Protein AF-A0A831QGV4-F1 (afdb_monomer)

pLDDT: mean 90.16, std 11.26, range [44.5, 98.5]

Structure (mmCIF, N/CA/C/O backbone):
data_AF-A0A831QGV4-F1
#
_entry.id   AF-A0A831QGV4-F1
#
loop_
_atom_site.group_PDB
_atom_site.id
_atom_site.type_symbol
_atom_site.label_atom_id
_atom_site.label_alt_id
_atom_site.label_comp_id
_atom_site.label_asym_id
_atom_site.label_entity_id
_atom_site.label_seq_id
_atom_site.pdbx_PDB_ins_code
_atom_site.Cartn_x
_atom_site.Cartn_y
_atom_site.Cartn_z
_atom_site.occupancy
_atom_site.B_iso_or_equiv
_atom_site.auth_seq_id
_atom_site.auth_comp_id
_atom_site.auth_asym_id
_atom_site.auth_atom_id
_atom_site.pdbx_PDB_model_num
ATOM 1 N N . MET A 1 1 ? 21.540 9.474 -40.172 1.00 66.44 1 MET A N 1
ATOM 2 C CA . MET A 1 1 ? 20.135 9.564 -39.717 1.00 66.44 1 MET A CA 1
ATOM 3 C C . MET A 1 1 ? 19.722 8.316 -38.941 1.00 66.44 1 MET A C 1
ATOM 5 O O . MET A 1 1 ? 19.059 8.460 -37.926 1.00 66.44 1 MET A O 1
ATOM 9 N N . ASP A 1 2 ? 20.199 7.130 -39.322 1.00 89.62 2 ASP A N 1
ATOM 10 C CA . ASP A 1 2 ? 19.825 5.844 -38.698 1.00 89.62 2 ASP A CA 1
ATOM 11 C C . ASP A 1 2 ? 20.126 5.731 -37.194 1.00 89.62 2 ASP A C 1
ATOM 13 O O . ASP A 1 2 ? 19.311 5.201 -36.445 1.00 89.62 2 ASP A O 1
ATOM 17 N N . ILE A 1 3 ? 21.244 6.296 -36.718 1.00 87.56 3 ILE A N 1
ATOM 18 C CA . ILE A 1 3 ? 21.594 6.275 -35.283 1.00 87.56 3 ILE A CA 1
ATOM 19 C C . ILE A 1 3 ? 20.567 7.057 -34.445 1.00 87.56 3 ILE A C 1
ATOM 21 O O . ILE A 1 3 ? 20.206 6.623 -33.357 1.00 87.56 3 ILE A O 1
ATOM 25 N N . ILE A 1 4 ? 20.055 8.183 -34.957 1.00 89.00 4 ILE A N 1
ATOM 26 C CA . ILE A 1 4 ? 19.054 8.998 -34.248 1.00 89.00 4 ILE A CA 1
ATOM 27 C C . ILE A 1 4 ? 17.725 8.236 -34.149 1.00 89.00 4 ILE A C 1
ATOM 29 O O . ILE A 1 4 ? 17.108 8.226 -33.088 1.00 89.00 4 ILE A O 1
ATOM 33 N N . ALA A 1 5 ? 17.312 7.549 -35.219 1.00 87.00 5 ALA A N 1
ATOM 34 C CA . ALA A 1 5 ? 16.108 6.720 -35.213 1.00 87.00 5 ALA A CA 1
ATOM 35 C C . ALA A 1 5 ? 16.233 5.525 -34.251 1.00 87.00 5 ALA A C 1
ATOM 37 O O . ALA A 1 5 ? 15.299 5.250 -33.501 1.00 87.00 5 ALA A O 1
ATOM 38 N N . ALA A 1 6 ? 17.395 4.861 -34.215 1.00 87.88 6 ALA A N 1
ATOM 39 C CA . ALA A 1 6 ? 17.658 3.767 -33.281 1.00 87.88 6 ALA A CA 1
ATOM 40 C C . ALA A 1 6 ? 17.629 4.232 -31.814 1.00 87.88 6 ALA A C 1
ATOM 42 O O . ALA A 1 6 ? 17.031 3.562 -30.976 1.00 87.88 6 ALA A O 1
ATOM 43 N N . LEU A 1 7 ? 18.221 5.395 -31.508 1.00 88.56 7 LEU A N 1
ATOM 44 C CA . LEU A 1 7 ? 18.174 5.984 -30.165 1.00 88.56 7 LEU A CA 1
ATOM 45 C C . LEU A 1 7 ? 16.746 6.373 -29.755 1.00 88.56 7 LEU A C 1
ATOM 47 O O . LEU A 1 7 ? 16.344 6.099 -28.628 1.00 88.56 7 LEU A O 1
ATOM 51 N N . TYR A 1 8 ? 15.961 6.964 -30.661 1.00 89.25 8 TYR A N 1
ATOM 52 C CA . TYR A 1 8 ? 14.566 7.322 -30.388 1.00 89.25 8 TYR A CA 1
ATOM 53 C C . TYR A 1 8 ? 13.690 6.085 -30.133 1.00 89.25 8 TYR A C 1
ATOM 55 O O . TYR A 1 8 ? 12.956 6.044 -29.148 1.00 89.25 8 TYR A O 1
ATOM 63 N N . LEU A 1 9 ? 13.810 5.054 -30.978 1.00 88.12 9 LEU A N 1
ATOM 64 C CA . LEU A 1 9 ? 13.074 3.794 -30.824 1.00 88.12 9 LEU A CA 1
ATOM 65 C C . LEU A 1 9 ? 13.454 3.053 -29.542 1.00 88.12 9 LEU A C 1
ATOM 67 O O . LEU A 1 9 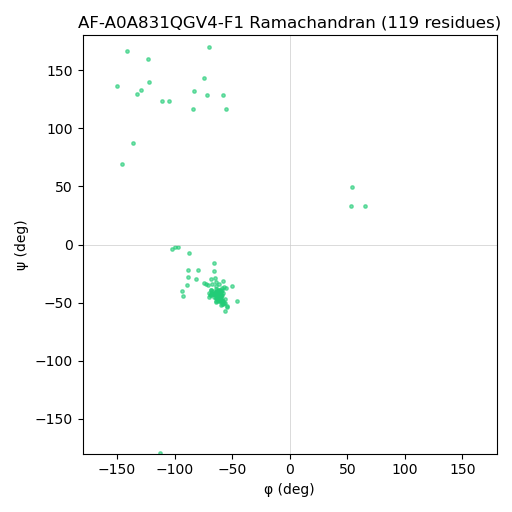? 12.567 2.537 -28.863 1.00 88.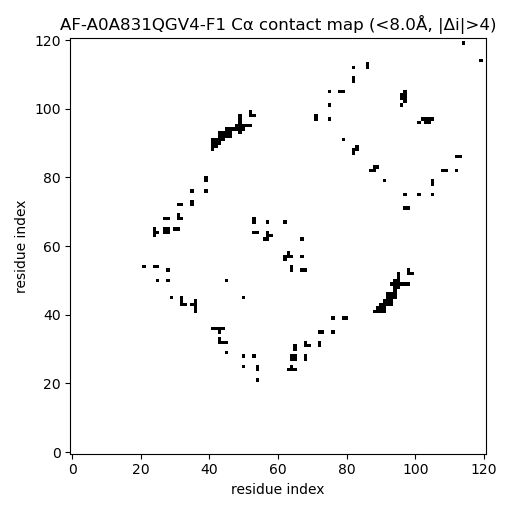12 9 LEU A O 1
ATOM 71 N N . LYS A 1 10 ? 14.747 3.021 -29.194 1.00 88.19 10 LYS A N 1
ATOM 72 C CA . LYS A 1 10 ? 15.203 2.448 -27.926 1.00 88.19 10 LYS A CA 1
ATOM 73 C C . LYS A 1 10 ? 14.577 3.182 -26.739 1.00 88.19 10 LYS A C 1
ATOM 75 O O . LYS A 1 10 ? 13.938 2.533 -25.928 1.00 88.19 10 LYS A O 1
ATOM 80 N N . ASN A 1 11 ? 14.671 4.513 -26.682 1.00 85.38 11 ASN A N 1
ATOM 81 C CA . ASN A 1 11 ? 14.115 5.288 -25.568 1.00 85.38 11 ASN A CA 1
ATOM 82 C C . ASN A 1 11 ? 12.595 5.109 -25.418 1.00 85.38 11 ASN A C 1
ATOM 84 O O . ASN A 1 11 ? 12.106 5.010 -24.301 1.00 85.38 11 ASN A O 1
ATOM 88 N N . ILE A 1 12 ? 11.841 5.049 -26.524 1.00 85.69 12 ILE A N 1
ATOM 89 C CA . ILE A 1 12 ? 10.401 4.740 -26.476 1.00 85.69 12 ILE A CA 1
ATOM 90 C C . ILE A 1 12 ? 10.161 3.335 -25.926 1.00 85.69 12 ILE A C 1
ATOM 92 O O . ILE A 1 12 ? 9.267 3.150 -25.108 1.00 85.69 12 ILE A O 1
ATOM 96 N N . SER A 1 13 ? 10.937 2.351 -26.382 1.00 84.50 13 SER A N 1
ATOM 97 C CA . SER A 1 13 ? 10.790 0.967 -25.924 1.00 84.50 13 SER A CA 1
ATOM 98 C C . SER A 1 13 ? 11.098 0.854 -24.431 1.00 84.50 13 SER A C 1
ATOM 100 O O . SER A 1 13 ? 10.328 0.233 -23.714 1.00 84.50 13 SER A O 1
ATOM 102 N N . ASP A 1 14 ? 12.150 1.528 -23.957 1.00 89.06 14 ASP A N 1
ATOM 103 C CA . ASP A 1 14 ? 12.523 1.577 -22.540 1.00 89.06 14 ASP A CA 1
ATOM 104 C C . ASP A 1 14 ? 11.419 2.240 -21.687 1.00 89.06 14 ASP A C 1
ATOM 106 O O . ASP A 1 14 ? 11.107 1.753 -20.604 1.00 89.06 14 ASP A O 1
ATOM 110 N N . ILE A 1 15 ? 10.774 3.307 -22.184 1.00 91.31 15 ILE A N 1
ATOM 111 C CA . ILE A 1 15 ? 9.623 3.943 -21.511 1.00 91.31 15 ILE A CA 1
ATOM 112 C C . ILE A 1 15 ? 8.414 3.003 -21.458 1.00 91.31 15 ILE A C 1
ATOM 114 O O . ILE A 1 15 ? 7.753 2.940 -20.427 1.00 91.31 15 ILE A O 1
ATOM 118 N N . ASN A 1 16 ? 8.111 2.292 -22.548 1.00 92.31 16 ASN A N 1
ATOM 119 C CA . ASN A 1 16 ? 6.996 1.344 -22.568 1.00 92.31 16 ASN A CA 1
ATOM 120 C C . ASN A 1 16 ? 7.221 0.217 -21.558 1.00 92.31 16 ASN A C 1
ATOM 122 O O . ASN A 1 16 ? 6.315 -0.079 -20.791 1.00 92.31 16 ASN A O 1
ATOM 126 N N . THR A 1 17 ? 8.435 -0.340 -21.501 1.00 93.06 17 THR A N 1
ATOM 127 C CA . THR A 1 17 ? 8.790 -1.350 -20.495 1.00 93.06 17 THR A CA 1
ATOM 128 C C . THR A 1 17 ? 8.624 -0.797 -19.081 1.00 93.06 17 THR A C 1
ATOM 130 O O . THR A 1 17 ? 7.950 -1.413 -18.270 1.00 93.06 17 THR A O 1
ATOM 133 N N . ALA A 1 18 ? 9.142 0.403 -18.795 1.00 92.56 18 ALA A N 1
ATOM 134 C CA . ALA A 1 18 ? 8.989 1.019 -17.476 1.00 92.56 18 ALA A CA 1
ATOM 135 C C . ALA A 1 18 ? 7.516 1.281 -17.101 1.00 92.56 18 ALA A C 1
ATOM 137 O O . ALA A 1 18 ? 7.148 1.205 -15.930 1.00 92.56 18 ALA A O 1
ATOM 138 N N . LEU A 1 19 ? 6.669 1.600 -18.084 1.00 94.25 19 LEU A N 1
ATOM 139 C CA . LEU A 1 19 ? 5.232 1.768 -17.882 1.00 94.25 19 LEU A CA 1
ATOM 140 C C . LEU A 1 19 ? 4.534 0.432 -17.601 1.00 94.25 19 LEU A C 1
ATOM 142 O O . LEU A 1 19 ? 3.661 0.385 -16.736 1.00 94.25 19 LEU A O 1
ATOM 146 N N . ASP A 1 20 ? 4.904 -0.626 -18.323 1.00 95.75 20 ASP A N 1
ATOM 147 C CA . ASP A 1 20 ? 4.383 -1.976 -18.102 1.00 95.75 20 ASP A CA 1
ATOM 148 C C . ASP A 1 20 ? 4.782 -2.485 -16.707 1.00 95.75 20 ASP A C 1
ATOM 150 O O . ASP A 1 20 ? 3.917 -2.953 -15.967 1.00 95.75 20 ASP A O 1
ATOM 154 N N . ASP A 1 21 ? 6.041 -2.282 -16.303 1.00 94.75 21 ASP A N 1
ATOM 155 C CA . ASP A 1 21 ? 6.542 -2.618 -14.965 1.00 94.75 21 ASP A CA 1
ATOM 156 C C . ASP A 1 21 ? 5.771 -1.847 -13.879 1.00 94.75 21 ASP A C 1
ATOM 158 O O . ASP A 1 21 ? 5.267 -2.433 -12.920 1.00 94.75 21 ASP A O 1
ATOM 162 N N . PHE A 1 22 ? 5.603 -0.527 -14.045 1.00 96.06 22 PHE A N 1
ATOM 163 C CA . PHE A 1 22 ? 4.817 0.292 -13.117 1.00 96.06 22 PHE A CA 1
ATOM 164 C C . PHE A 1 22 ? 3.372 -0.201 -13.006 1.00 96.06 22 PHE A C 1
ATOM 166 O O . PHE A 1 22 ? 2.820 -0.278 -11.907 1.00 96.06 22 PHE A O 1
ATOM 173 N N . LYS A 1 23 ? 2.750 -0.545 -14.137 1.00 97.62 23 LYS A N 1
ATOM 174 C CA . LYS A 1 23 ? 1.382 -1.056 -14.163 1.00 97.62 23 LYS A CA 1
ATOM 175 C C . LYS A 1 23 ? 1.268 -2.386 -13.426 1.00 97.62 23 LYS A C 1
ATOM 177 O O . LYS A 1 23 ? 0.320 -2.562 -12.668 1.00 97.62 23 LYS A O 1
ATOM 182 N N . GLU A 1 24 ? 2.217 -3.297 -13.617 1.00 98.06 24 GLU A N 1
ATOM 183 C CA . GLU A 1 24 ? 2.233 -4.566 -12.890 1.00 98.06 24 GLU A CA 1
ATOM 184 C C . GLU A 1 24 ? 2.323 -4.329 -11.377 1.00 98.06 24 GLU A C 1
ATOM 186 O O . GLU A 1 24 ? 1.550 -4.906 -10.612 1.00 98.06 24 GLU A O 1
ATOM 191 N N . MET A 1 25 ? 3.198 -3.421 -10.941 1.00 98.31 25 MET A N 1
ATOM 192 C CA . MET A 1 25 ? 3.305 -3.052 -9.529 1.00 98.31 25 MET A CA 1
ATOM 193 C C . MET A 1 25 ? 2.005 -2.435 -8.995 1.00 98.31 25 MET A C 1
ATOM 195 O O . MET A 1 25 ? 1.558 -2.798 -7.909 1.00 98.31 25 MET A O 1
ATOM 199 N N . TYR A 1 26 ? 1.368 -1.544 -9.759 1.00 98.44 26 TYR A N 1
ATOM 200 C CA . TYR A 1 26 ? 0.074 -0.954 -9.407 1.00 98.44 26 TYR A CA 1
ATOM 201 C C . TYR A 1 26 ? -1.008 -2.029 -9.244 1.00 98.44 26 TYR A C 1
ATOM 203 O O . TYR A 1 26 ? -1.720 -2.053 -8.237 1.00 98.44 26 TYR A O 1
ATOM 211 N N . ASP A 1 27 ? -1.105 -2.952 -10.203 1.00 98.50 27 ASP A N 1
ATOM 212 C CA . ASP A 1 27 ? -2.083 -4.040 -10.187 1.00 98.50 27 ASP A CA 1
ATOM 213 C C . ASP A 1 27 ? -1.867 -4.958 -8.970 1.00 98.50 27 ASP A C 1
ATOM 215 O O . ASP A 1 27 ? -2.835 -5.328 -8.301 1.00 98.50 27 ASP A O 1
ATOM 219 N N . GLN A 1 28 ? -0.614 -5.256 -8.606 1.00 98.44 28 GLN A N 1
ATOM 220 C CA . GLN A 1 28 ? -0.288 -5.999 -7.383 1.00 98.44 28 GLN A CA 1
ATOM 221 C C . GLN A 1 28 ? -0.778 -5.281 -6.114 1.00 98.44 28 GLN A C 1
ATOM 223 O O . GLN A 1 28 ? -1.359 -5.919 -5.236 1.00 98.44 28 GLN A O 1
ATOM 228 N N . VAL A 1 29 ? -0.601 -3.957 -6.015 1.00 98.44 29 VAL A N 1
ATOM 229 C CA . VAL A 1 29 ? -1.123 -3.175 -4.878 1.00 98.44 29 VAL A CA 1
ATOM 230 C C . VAL A 1 29 ? -2.652 -3.240 -4.828 1.00 98.44 29 VAL A C 1
ATOM 232 O O . VAL A 1 29 ? -3.226 -3.422 -3.753 1.00 98.44 29 VAL A O 1
ATOM 235 N N . LYS A 1 30 ? -3.331 -3.147 -5.979 1.00 98.19 30 LYS A N 1
ATOM 236 C CA . LYS A 1 30 ? -4.800 -3.220 -6.046 1.00 98.19 30 LYS A CA 1
ATOM 237 C C . LYS A 1 30 ? -5.365 -4.597 -5.706 1.00 98.19 30 LYS A C 1
ATOM 239 O O . LYS A 1 30 ? -6.460 -4.670 -5.148 1.00 98.19 30 LYS A O 1
ATOM 244 N N . VAL A 1 31 ? -4.629 -5.673 -5.975 1.00 98.25 31 VAL A N 1
ATOM 245 C CA . VAL A 1 31 ? -4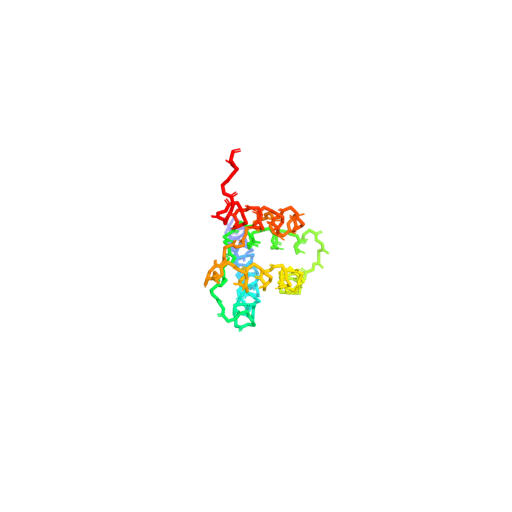.997 -7.019 -5.507 1.00 98.25 31 VAL A CA 1
ATOM 246 C C . VAL A 1 31 ? -5.037 -7.069 -3.978 1.00 98.25 31 VAL A C 1
ATOM 248 O O . VAL A 1 31 ? -6.013 -7.559 -3.408 1.00 98.25 31 VAL A O 1
ATOM 251 N N . GLU A 1 32 ? -4.027 -6.515 -3.307 1.00 98.00 32 GLU A N 1
ATOM 252 C CA . GLU A 1 32 ? -3.968 -6.507 -1.840 1.00 98.00 32 GLU A CA 1
ATOM 253 C C . GLU A 1 32 ? -4.974 -5.530 -1.207 1.00 98.00 32 GLU A C 1
ATOM 255 O O . GLU A 1 32 ? 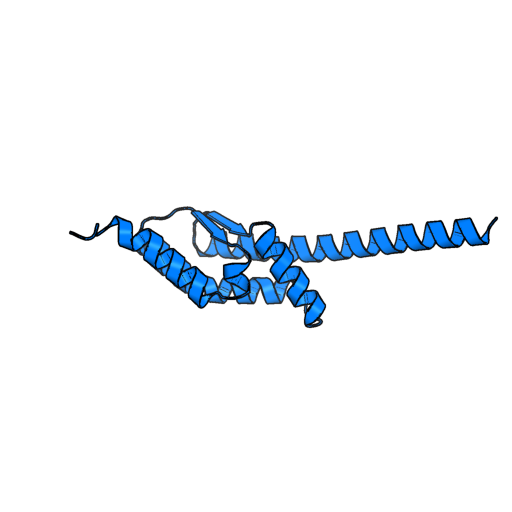-5.551 -5.830 -0.160 1.00 98.00 32 GLU A O 1
ATOM 260 N N . GLU A 1 33 ? -5.258 -4.395 -1.859 1.00 97.44 33 GLU A N 1
ATOM 261 C CA . GLU A 1 33 ? -6.350 -3.486 -1.476 1.00 97.44 33 GLU A CA 1
ATOM 262 C C . GLU A 1 33 ? -7.698 -4.222 -1.448 1.00 97.44 33 GLU A C 1
ATOM 264 O O . GLU A 1 33 ? -8.418 -4.164 -0.446 1.00 97.44 33 GLU A O 1
ATOM 269 N N . ALA A 1 34 ? -8.019 -4.950 -2.523 1.00 97.25 34 ALA A N 1
ATOM 270 C CA . ALA A 1 34 ? -9.253 -5.722 -2.620 1.00 97.25 34 ALA A CA 1
ATOM 271 C C . ALA A 1 34 ? -9.312 -6.830 -1.558 1.00 97.25 34 ALA A C 1
ATOM 273 O O . ALA A 1 34 ? -10.332 -6.988 -0.887 1.00 97.25 34 ALA A O 1
ATOM 274 N N . ALA A 1 35 ? -8.204 -7.543 -1.338 1.00 96.69 35 ALA A N 1
ATOM 275 C CA . ALA A 1 35 ? -8.123 -8.584 -0.318 1.00 96.69 35 ALA A CA 1
ATOM 276 C C . ALA A 1 35 ? -8.353 -8.036 1.103 1.00 96.69 35 ALA A C 1
ATOM 278 O O . ALA A 1 35 ? -9.022 -8.677 1.918 1.00 96.69 35 ALA A O 1
ATOM 279 N N . LEU A 1 36 ? -7.830 -6.844 1.411 1.00 95.50 36 LEU A N 1
ATOM 280 C CA . LEU A 1 36 ? -8.065 -6.183 2.694 1.00 95.50 36 LEU A CA 1
ATOM 281 C C . LEU A 1 36 ? -9.525 -5.737 2.846 1.00 95.50 36 LEU A C 1
ATOM 283 O O . LEU A 1 36 ? -10.103 -5.932 3.917 1.00 95.50 36 LEU A O 1
ATOM 287 N N . ALA A 1 37 ? -10.121 -5.163 1.797 1.00 95.12 37 ALA A N 1
ATOM 288 C CA . ALA A 1 37 ? -11.531 -4.770 1.791 1.00 95.12 37 ALA A CA 1
ATOM 289 C C . ALA A 1 37 ? -12.452 -5.972 2.055 1.00 95.12 37 ALA A C 1
ATOM 291 O O . ALA A 1 37 ? -13.302 -5.915 2.946 1.00 95.12 37 ALA A O 1
ATOM 292 N N . ASP A 1 38 ? -12.219 -7.085 1.352 1.00 94.50 38 ASP A N 1
ATOM 293 C CA . ASP A 1 38 ? -12.968 -8.332 1.527 1.00 94.50 38 ASP A CA 1
ATOM 294 C C . ASP A 1 38 ? -12.827 -8.872 2.953 1.00 94.50 38 ASP A C 1
ATOM 296 O O . ASP A 1 38 ? -13.810 -9.265 3.581 1.00 94.50 38 ASP A O 1
ATOM 300 N N . LYS A 1 39 ? -11.609 -8.850 3.505 1.00 93.00 39 LYS A N 1
ATOM 301 C CA . LYS A 1 39 ? -11.336 -9.352 4.856 1.00 93.00 39 LYS A CA 1
ATOM 302 C C . LYS A 1 39 ? -11.977 -8.507 5.957 1.00 93.00 39 LYS A C 1
ATOM 304 O O . LYS A 1 39 ? -12.350 -9.042 7.001 1.00 93.00 39 LYS A O 1
ATOM 309 N N . LEU A 1 40 ? -12.068 -7.196 5.751 1.00 91.75 40 LEU A N 1
ATOM 310 C CA . LEU A 1 40 ? -12.680 -6.271 6.703 1.00 91.75 40 LEU A CA 1
ATOM 311 C C . LEU A 1 40 ? -14.193 -6.119 6.505 1.00 91.75 40 LEU A C 1
ATOM 313 O O . LEU A 1 40 ? -14.830 -5.474 7.336 1.00 91.75 40 LEU A O 1
ATOM 317 N N . GLU A 1 41 ? -14.767 -6.685 5.442 1.00 92.38 41 GLU A N 1
ATOM 318 C CA . GLU A 1 41 ? -16.186 -6.544 5.083 1.00 92.38 41 GLU A CA 1
ATOM 319 C C . GLU A 1 41 ? -16.638 -5.066 5.004 1.00 92.38 41 GLU A C 1
ATOM 321 O O . GLU A 1 41 ? -17.773 -4.716 5.326 1.00 92.38 41 GLU A O 1
ATOM 326 N N . VAL A 1 42 ? -15.732 -4.178 4.582 1.00 92.00 42 VAL A N 1
ATOM 327 C CA . VAL A 1 42 ? -15.954 -2.730 4.412 1.00 92.00 42 VAL A CA 1
ATOM 328 C C . VAL A 1 42 ? -15.231 -2.238 3.165 1.00 92.00 42 VAL A C 1
ATOM 330 O O . VAL A 1 42 ? -14.351 -2.908 2.629 1.00 92.00 42 VAL A O 1
ATOM 333 N N . LYS A 1 43 ? -15.548 -1.026 2.703 1.00 94.00 43 LYS A N 1
ATOM 334 C CA . LYS A 1 43 ? -14.793 -0.412 1.607 1.00 94.00 43 LYS A CA 1
ATOM 335 C C . LYS A 1 43 ? -13.410 0.002 2.103 1.00 94.00 43 LYS A C 1
ATOM 337 O O . LYS A 1 43 ? -13.292 0.735 3.080 1.00 94.00 43 LYS A O 1
ATOM 342 N N . VAL A 1 44 ? -12.367 -0.407 1.400 1.00 95.88 44 VAL A N 1
ATOM 343 C CA . VAL A 1 44 ? -11.006 0.088 1.615 1.00 95.88 44 VAL A CA 1
ATOM 344 C C . VAL A 1 44 ? -10.464 0.522 0.268 1.00 95.88 44 VAL A C 1
ATOM 346 O O . VAL A 1 44 ? -10.627 -0.197 -0.709 1.00 95.88 44 VAL A O 1
ATOM 349 N N . SER A 1 45 ? -9.858 1.703 0.215 1.00 96.94 45 SER A N 1
ATOM 350 C CA . SER A 1 45 ? -9.171 2.192 -0.978 1.00 96.94 45 SER A CA 1
ATOM 351 C C . SER A 1 45 ? -7.807 2.741 -0.604 1.00 96.94 45 SER A C 1
ATOM 353 O O . SER A 1 45 ? -7.718 3.590 0.288 1.00 96.94 45 SER A O 1
ATOM 355 N N . PHE A 1 46 ? -6.766 2.303 -1.300 1.00 97.75 46 PHE A N 1
ATOM 356 C CA . PHE A 1 46 ? -5.463 2.944 -1.263 1.00 97.75 46 PHE A CA 1
ATOM 357 C C . PHE A 1 46 ? -5.530 4.082 -2.271 1.00 97.75 46 PHE A C 1
ATOM 359 O O . PHE A 1 46 ? -5.778 3.856 -3.461 1.00 97.75 46 PHE A O 1
ATOM 366 N N . ASP A 1 47 ? -5.392 5.312 -1.785 1.00 97.88 47 ASP A N 1
ATOM 367 C CA . ASP A 1 47 ? -5.295 6.451 -2.684 1.00 97.88 47 ASP A CA 1
ATOM 368 C C . ASP A 1 47 ? -3.952 6.436 -3.430 1.00 97.88 47 ASP A C 1
ATOM 370 O O . ASP A 1 47 ? -3.052 5.649 -3.127 1.00 97.88 47 ASP A O 1
ATOM 374 N N . GLU A 1 48 ? -3.823 7.304 -4.431 1.00 97.44 48 GLU A N 1
ATOM 375 C CA . GLU A 1 48 ? -2.622 7.355 -5.271 1.00 97.44 48 GLU A CA 1
ATOM 376 C C . GLU A 1 48 ? -1.345 7.603 -4.452 1.00 97.44 48 GLU A C 1
ATOM 378 O O . GLU A 1 48 ? -0.301 7.057 -4.785 1.00 97.44 48 GLU A O 1
ATOM 383 N N . SER A 1 49 ? -1.421 8.334 -3.330 1.00 98.25 49 SER A N 1
ATOM 384 C CA . SER A 1 49 ? -0.246 8.570 -2.481 1.00 98.25 49 SER A CA 1
ATOM 385 C C . SER A 1 49 ? 0.224 7.294 -1.782 1.00 98.25 49 SER A C 1
ATOM 387 O O . SER A 1 49 ? 1.426 7.044 -1.715 1.00 98.25 49 SER A O 1
ATOM 389 N N . ALA A 1 50 ? -0.699 6.443 -1.321 1.00 98.19 50 ALA A N 1
ATOM 390 C CA . ALA A 1 50 ? -0.346 5.143 -0.757 1.00 98.19 50 ALA A CA 1
ATOM 391 C C . ALA A 1 50 ? 0.251 4.213 -1.816 1.00 98.19 50 ALA A C 1
ATOM 393 O O . ALA A 1 50 ? 1.229 3.516 -1.544 1.00 98.19 50 ALA A O 1
ATOM 394 N N . VAL A 1 51 ? -0.331 4.197 -3.020 1.00 98.25 51 VAL A N 1
ATOM 395 C CA . VAL A 1 51 ? 0.160 3.353 -4.116 1.00 98.25 51 VAL A CA 1
ATOM 396 C C . VAL A 1 51 ? 1.567 3.783 -4.536 1.00 98.25 51 VAL A C 1
ATOM 398 O O . VAL A 1 51 ? 2.470 2.947 -4.571 1.00 98.25 51 VAL A O 1
ATOM 401 N N . ASP A 1 52 ? 1.779 5.080 -4.763 1.00 98.00 52 ASP A N 1
ATOM 402 C CA . ASP A 1 52 ? 3.083 5.646 -5.115 1.00 98.00 52 ASP A CA 1
ATOM 403 C C . ASP A 1 52 ? 4.130 5.381 -4.026 1.00 98.00 52 ASP A C 1
ATOM 405 O O . ASP A 1 52 ? 5.277 5.050 -4.328 1.00 98.00 52 ASP A O 1
ATOM 409 N N . GLU A 1 53 ? 3.752 5.492 -2.750 1.00 98.38 53 GLU A N 1
ATOM 410 C CA . GLU A 1 53 ? 4.627 5.205 -1.612 1.00 98.38 53 GLU A CA 1
ATOM 411 C C . GLU A 1 53 ? 5.072 3.738 -1.578 1.00 98.38 53 GLU A C 1
ATOM 413 O O . GLU A 1 53 ? 6.261 3.459 -1.410 1.00 98.38 53 GLU A O 1
ATOM 418 N N . ILE A 1 54 ? 4.142 2.799 -1.776 1.00 98.31 54 ILE A N 1
ATOM 419 C CA . ILE A 1 54 ? 4.446 1.362 -1.818 1.00 98.31 54 ILE A CA 1
ATOM 420 C C . ILE A 1 54 ? 5.361 1.052 -3.003 1.00 98.31 54 ILE A C 1
ATOM 422 O O . ILE A 1 54 ? 6.386 0.397 -2.823 1.00 98.31 54 ILE A O 1
ATOM 426 N N . ILE A 1 55 ? 5.034 1.550 -4.198 1.00 97.94 55 ILE A N 1
ATOM 427 C CA . ILE A 1 55 ? 5.848 1.342 -5.402 1.00 97.94 55 ILE A CA 1
ATOM 428 C C . ILE A 1 55 ? 7.248 1.923 -5.207 1.00 97.94 55 ILE A C 1
ATOM 430 O O . ILE A 1 55 ? 8.242 1.260 -5.507 1.00 97.94 55 ILE A O 1
ATOM 434 N N . ARG A 1 56 ? 7.354 3.132 -4.646 1.00 97.81 56 ARG A N 1
ATOM 435 C CA . ARG A 1 56 ? 8.648 3.760 -4.373 1.00 97.81 56 ARG A CA 1
ATOM 436 C C . ARG A 1 56 ? 9.485 2.931 -3.405 1.00 97.81 56 ARG A C 1
ATOM 438 O O . ARG A 1 56 ? 10.643 2.653 -3.702 1.00 97.81 56 ARG A O 1
ATOM 445 N N . GLN A 1 57 ? 8.911 2.499 -2.282 1.00 97.44 57 GLN A N 1
ATOM 446 C CA . GLN A 1 57 ? 9.623 1.662 -1.316 1.00 97.44 57 GLN A CA 1
ATOM 447 C C . GLN A 1 57 ? 10.015 0.299 -1.900 1.00 97.44 57 GLN A C 1
ATOM 449 O O . GLN A 1 57 ? 11.085 -0.206 -1.568 1.00 97.44 57 GLN A O 1
ATOM 454 N N . ALA A 1 58 ? 9.181 -0.288 -2.761 1.00 97.12 58 ALA A N 1
ATOM 455 C CA . ALA A 1 58 ? 9.483 -1.531 -3.463 1.00 97.12 58 ALA A CA 1
ATOM 456 C C . ALA A 1 58 ? 10.714 -1.370 -4.374 1.00 97.12 58 ALA A C 1
ATOM 458 O O . ALA A 1 58 ? 11.655 -2.155 -4.271 1.00 97.12 58 ALA A O 1
ATOM 459 N N . ILE A 1 59 ? 10.774 -0.290 -5.166 1.00 95.50 59 ILE A N 1
ATOM 460 C CA . ILE A 1 59 ? 11.942 0.045 -6.001 1.00 95.50 59 ILE A CA 1
ATOM 461 C C . ILE A 1 59 ? 13.187 0.296 -5.138 1.00 95.50 59 ILE A C 1
ATOM 463 O O . ILE A 1 59 ? 14.251 -0.254 -5.407 1.00 95.50 59 ILE A O 1
ATOM 467 N N . GLU A 1 60 ? 13.075 1.119 -4.092 1.00 96.38 60 GLU A N 1
ATOM 468 C CA . GLU A 1 60 ? 14.207 1.490 -3.230 1.00 96.38 60 GLU A CA 1
ATOM 469 C C . GLU A 1 60 ? 14.803 0.295 -2.472 1.00 96.38 60 GLU A C 1
ATOM 471 O O . GLU A 1 60 ? 16.004 0.276 -2.192 1.00 96.38 60 GLU A O 1
ATOM 476 N N . LYS A 1 61 ? 13.970 -0.691 -2.124 1.00 93.69 61 LYS A N 1
ATOM 477 C CA . LYS A 1 61 ? 14.364 -1.877 -1.352 1.00 93.69 61 LYS A CA 1
ATOM 478 C C . LYS A 1 61 ? 14.662 -3.100 -2.221 1.00 93.69 61 LYS A C 1
ATOM 480 O O . LYS A 1 61 ? 15.042 -4.122 -1.655 1.00 93.69 61 LYS A O 1
ATOM 485 N N . ASP A 1 62 ? 14.506 -2.998 -3.542 1.00 93.69 62 ASP A N 1
ATOM 486 C CA . ASP A 1 62 ? 14.598 -4.125 -4.483 1.00 93.69 62 ASP A CA 1
ATOM 487 C C . ASP A 1 62 ? 13.656 -5.281 -4.078 1.00 93.69 62 ASP A C 1
ATOM 489 O O . ASP A 1 62 ? 14.050 -6.438 -3.922 1.00 93.69 62 ASP A O 1
ATOM 493 N N . GLN A 1 63 ? 12.394 -4.933 -3.807 1.00 94.12 63 GLN A N 1
ATOM 494 C CA . GLN A 1 63 ? 11.328 -5.846 -3.385 1.00 94.12 63 GLN A CA 1
ATOM 495 C C . GLN A 1 63 ? 10.131 -5.762 -4.339 1.00 94.12 63 GLN A C 1
ATOM 497 O O . GLN A 1 63 ? 9.930 -4.766 -5.026 1.00 94.12 63 GLN A O 1
ATOM 502 N N . GLU A 1 64 ? 9.292 -6.796 -4.347 1.00 96.00 64 GLU A N 1
ATOM 503 C CA . GLU A 1 64 ? 8.026 -6.779 -5.086 1.00 96.00 64 GLU A CA 1
ATOM 504 C C . GLU A 1 64 ? 6.973 -5.903 -4.376 1.00 96.00 64 GLU A C 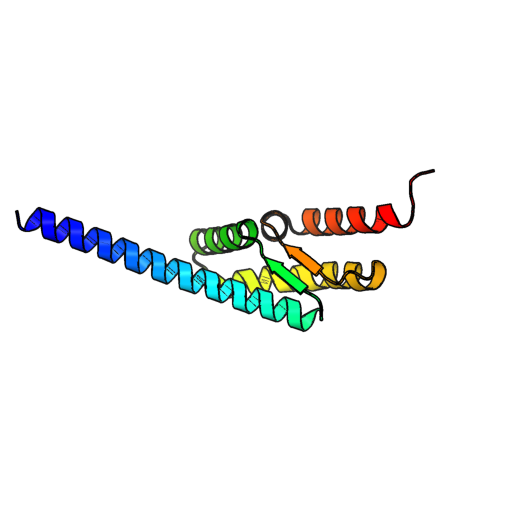1
ATOM 506 O O . GLU A 1 64 ? 6.868 -5.903 -3.143 1.00 96.00 64 GLU A O 1
ATOM 511 N N . ALA A 1 65 ? 6.150 -5.189 -5.154 1.00 97.50 65 ALA A N 1
ATOM 512 C CA . ALA A 1 65 ? 5.128 -4.283 -4.626 1.00 97.50 65 ALA A CA 1
ATOM 513 C C . ALA A 1 65 ? 4.003 -5.026 -3.890 1.00 97.50 65 ALA A C 1
ATOM 515 O O . ALA A 1 65 ? 3.570 -4.580 -2.828 1.00 97.50 65 ALA A O 1
ATOM 516 N N . GLY A 1 66 ? 3.568 -6.179 -4.411 1.00 97.69 66 GLY A N 1
ATOM 517 C CA . GLY A 1 66 ? 2.527 -7.011 -3.794 1.00 97.69 66 GLY A CA 1
ATOM 518 C C . GLY A 1 66 ? 2.849 -7.426 -2.351 1.00 97.69 66 GLY A C 1
ATOM 519 O O . GLY A 1 66 ? 2.094 -7.088 -1.442 1.00 97.69 66 GLY A O 1
ATOM 520 N N . PRO A 1 67 ? 3.988 -8.093 -2.081 1.00 97.31 67 PRO A N 1
ATOM 521 C CA . PRO A 1 67 ? 4.398 -8.443 -0.721 1.00 97.31 67 PRO A CA 1
ATOM 522 C C . PRO A 1 67 ? 4.486 -7.252 0.240 1.00 97.31 67 PRO A C 1
ATOM 524 O O . PRO A 1 67 ? 4.112 -7.389 1.408 1.00 97.31 67 PRO A O 1
ATOM 527 N N . LEU A 1 68 ? 4.939 -6.087 -0.235 1.00 96.56 68 LEU A N 1
ATOM 528 C CA . LEU A 1 68 ? 4.992 -4.875 0.581 1.00 96.56 68 LEU A CA 1
ATOM 529 C C . LEU A 1 68 ? 3.581 -4.338 0.884 1.00 96.56 68 LEU A C 1
ATOM 531 O O . LEU A 1 68 ? 3.281 -4.020 2.036 1.00 96.56 68 LEU A O 1
ATOM 535 N N . ALA A 1 69 ? 2.689 -4.307 -0.110 1.00 97.69 69 ALA A N 1
ATOM 536 C CA . ALA A 1 69 ? 1.285 -3.941 0.074 1.00 97.69 69 ALA A CA 1
ATOM 537 C C . ALA A 1 69 ? 0.570 -4.888 1.052 1.00 97.69 69 ALA A C 1
ATOM 539 O O . ALA A 1 69 ? -0.144 -4.431 1.945 1.00 97.69 69 ALA A O 1
ATOM 540 N N . LEU A 1 70 ? 0.829 -6.196 0.956 1.00 97.00 70 LEU A N 1
ATOM 541 C CA . LEU A 1 70 ? 0.316 -7.204 1.884 1.00 97.00 70 LEU A CA 1
ATOM 542 C C . LEU A 1 70 ? 0.814 -6.965 3.31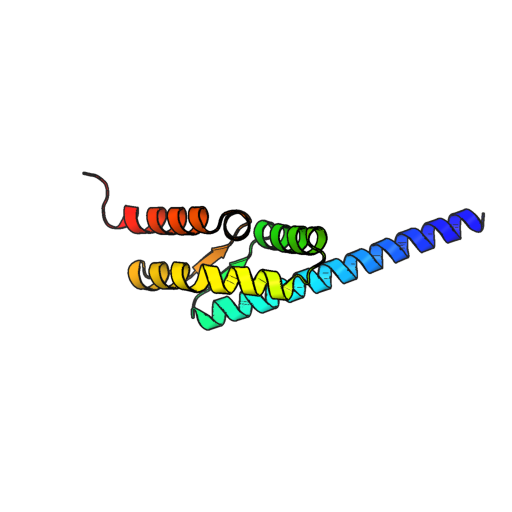6 1.00 97.00 70 LEU A C 1
ATOM 544 O O . LEU A 1 70 ? 0.064 -7.154 4.277 1.00 97.00 70 LEU A O 1
ATOM 548 N N . GLU A 1 71 ? 2.079 -6.575 3.490 1.00 95.25 71 GLU A N 1
ATOM 549 C CA . GLU A 1 71 ? 2.625 -6.232 4.804 1.00 95.25 71 GLU A CA 1
ATOM 550 C C . GLU A 1 71 ? 1.899 -5.023 5.405 1.00 95.25 71 GLU A C 1
ATOM 552 O O . GLU A 1 71 ? 1.467 -5.084 6.560 1.00 95.25 71 GLU A O 1
ATOM 557 N N . VAL A 1 72 ? 1.716 -3.958 4.619 1.00 94.94 72 VAL A N 1
ATOM 558 C CA . VAL A 1 72 ? 0.948 -2.771 5.024 1.00 94.94 72 VAL A CA 1
ATOM 559 C C . VAL A 1 72 ? -0.478 -3.170 5.410 1.00 94.94 72 VAL A C 1
ATOM 561 O O . VAL A 1 72 ? -0.929 -2.861 6.515 1.00 94.94 72 VAL A O 1
ATOM 564 N N . ALA A 1 73 ? -1.163 -3.930 4.554 1.00 95.31 73 ALA A N 1
ATOM 565 C CA . ALA A 1 73 ? -2.533 -4.376 4.777 1.00 95.31 73 ALA A CA 1
ATOM 566 C C . ALA A 1 73 ? -2.682 -5.182 6.076 1.00 95.31 73 ALA A C 1
ATOM 568 O O . ALA A 1 73 ? -3.541 -4.874 6.903 1.00 95.31 73 ALA A O 1
ATOM 569 N N . LYS A 1 74 ? -1.802 -6.166 6.309 1.00 94.06 74 LYS A N 1
ATOM 570 C CA . LYS A 1 74 ? -1.808 -6.989 7.531 1.00 94.06 74 LYS A CA 1
ATOM 571 C C . LYS A 1 74 ? -1.620 -6.165 8.794 1.00 94.06 74 LYS A C 1
ATOM 573 O O . LYS A 1 74 ? -2.24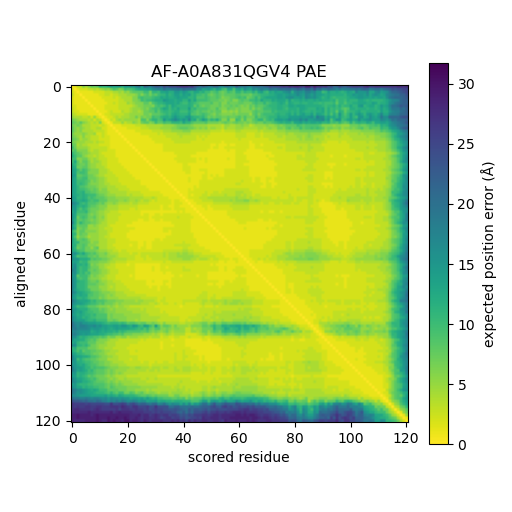8 -6.450 9.812 1.00 94.06 74 LYS A O 1
ATOM 578 N N . LYS A 1 75 ? -0.725 -5.178 8.759 1.00 92.06 75 LYS A N 1
ATOM 579 C CA . LYS A 1 75 ? -0.467 -4.354 9.939 1.00 92.06 75 LYS A CA 1
ATOM 580 C C . LYS A 1 75 ? -1.610 -3.363 10.206 1.00 92.06 75 LYS A C 1
ATOM 582 O O . LYS A 1 75 ? -1.926 -3.112 11.368 1.00 92.06 75 LYS A O 1
ATOM 587 N N . LEU A 1 76 ? -2.268 -2.858 9.159 1.00 92.69 76 LEU A N 1
ATOM 588 C CA . LEU A 1 76 ? -3.447 -1.993 9.279 1.00 92.69 76 LEU A CA 1
ATOM 589 C C . LEU A 1 76 ? -4.693 -2.745 9.754 1.00 92.69 76 LEU A C 1
ATOM 591 O O . LEU A 1 76 ? -5.492 -2.185 10.503 1.00 92.69 76 LEU A O 1
ATOM 595 N N . GLU A 1 77 ? -4.853 -4.006 9.354 1.00 91.81 77 GLU A N 1
ATOM 596 C CA . GLU A 1 77 ? -6.054 -4.816 9.574 1.00 91.81 77 GLU A CA 1
ATOM 597 C C . GLU A 1 77 ? -6.600 -4.737 11.007 1.00 91.81 77 GLU A C 1
ATOM 5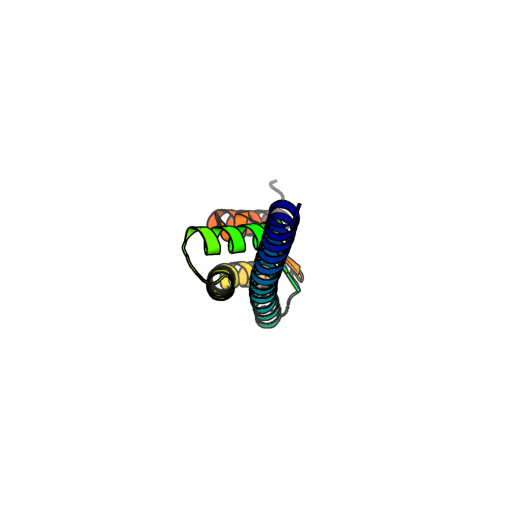99 O O . GLU A 1 77 ? -7.791 -4.496 11.207 1.00 91.81 77 GLU A O 1
ATOM 604 N N . TYR A 1 78 ? -5.746 -4.907 12.022 1.00 89.06 78 TYR A N 1
ATOM 605 C CA . TYR A 1 78 ? -6.188 -4.859 13.418 1.00 89.06 78 TYR A CA 1
ATOM 606 C C . TYR A 1 78 ? -6.693 -3.465 13.823 1.00 89.06 78 TYR A C 1
ATOM 608 O O . TYR A 1 78 ? -7.749 -3.341 14.447 1.00 89.06 78 TYR A O 1
ATOM 616 N N . GLY A 1 79 ? -5.962 -2.410 13.448 1.00 88.12 79 GLY A N 1
ATOM 617 C CA . GLY A 1 79 ? -6.337 -1.028 13.755 1.00 88.12 79 GLY A CA 1
ATOM 618 C C . GLY A 1 79 ? -7.647 -0.621 13.081 1.00 88.12 79 GLY A C 1
ATOM 619 O O . GLY A 1 79 ? -8.503 -0.002 13.716 1.00 88.12 79 GLY A O 1
ATOM 620 N N . LEU A 1 80 ? -7.836 -1.026 11.823 1.00 91.62 80 LEU A N 1
ATOM 621 C CA . LEU A 1 80 ? -9.054 -0.756 11.063 1.00 91.62 80 LEU A CA 1
ATOM 622 C C . LEU A 1 80 ? -10.258 -1.532 11.611 1.00 91.62 80 LEU A C 1
ATOM 624 O O . LEU A 1 80 ? -11.315 -0.931 11.791 1.00 91.62 80 LEU A O 1
ATOM 628 N N . ASN A 1 81 ? -10.096 -2.814 11.961 1.00 90.56 81 ASN A N 1
ATOM 629 C CA . ASN A 1 81 ? -11.146 -3.602 12.621 1.00 90.56 81 ASN A CA 1
ATOM 630 C C . ASN A 1 81 ? -11.618 -2.941 13.922 1.00 90.56 81 ASN A C 1
ATOM 632 O O . ASN A 1 81 ? -12.815 -2.774 14.135 1.00 90.56 81 ASN A O 1
ATOM 636 N N . LEU A 1 82 ? -10.683 -2.495 14.769 1.00 87.69 82 LEU A N 1
ATOM 637 C CA . LEU A 1 82 ? -11.024 -1.838 16.032 1.00 87.69 82 LEU A CA 1
ATOM 638 C C . LEU A 1 82 ? -11.842 -0.558 15.817 1.00 87.69 82 LEU A C 1
ATOM 640 O O . LEU A 1 82 ? -12.760 -0.266 16.587 1.00 87.69 82 LEU A O 1
ATOM 644 N N . VAL A 1 83 ? -11.488 0.224 14.796 1.00 86.56 83 VAL A N 1
ATOM 645 C CA . VAL A 1 83 ? -12.206 1.452 14.444 1.00 86.56 83 VAL A CA 1
ATOM 646 C C . VAL A 1 83 ? -13.582 1.122 13.863 1.00 86.56 83 VAL A C 1
ATOM 648 O O . VAL A 1 83 ? -14.562 1.729 14.293 1.00 86.56 83 VAL A O 1
ATOM 651 N N . ARG A 1 84 ? -13.678 0.149 12.947 1.00 88.56 84 ARG A N 1
ATOM 652 C CA . ARG A 1 84 ? -14.946 -0.330 12.372 1.00 88.56 84 ARG A CA 1
ATOM 653 C C . ARG A 1 84 ? -15.916 -0.760 13.469 1.00 88.56 84 ARG A C 1
ATOM 655 O O . ARG A 1 84 ? -17.032 -0.255 13.518 1.00 88.56 84 ARG A O 1
ATOM 662 N N . ASP A 1 85 ? -15.473 -1.638 14.366 1.00 88.19 85 ASP A N 1
ATOM 663 C CA . ASP A 1 85 ? -16.326 -2.253 15.389 1.00 88.19 85 ASP A CA 1
ATOM 664 C C . ASP A 1 85 ? -16.867 -1.236 16.400 1.00 88.19 85 ASP A C 1
ATOM 666 O O . ASP A 1 85 ? -17.944 -1.431 16.961 1.00 88.19 85 ASP A O 1
ATOM 670 N N . ARG A 1 86 ? -16.127 -0.148 16.648 1.00 84.12 86 ARG A N 1
ATOM 671 C CA . ARG A 1 86 ? -16.522 0.887 17.616 1.00 84.12 86 ARG A CA 1
ATOM 672 C C . ARG A 1 86 ? -17.301 2.034 16.989 1.00 84.12 86 ARG A C 1
ATOM 674 O O . ARG A 1 86 ? -18.288 2.463 17.565 1.00 84.12 86 ARG A O 1
ATOM 681 N N . ALA A 1 87 ? -16.862 2.529 15.835 1.00 82.56 87 ALA A N 1
ATOM 682 C CA . ALA A 1 87 ? -17.431 3.722 15.209 1.00 82.56 87 ALA A CA 1
ATOM 683 C C . ALA A 1 87 ? -18.424 3.412 14.072 1.00 82.56 87 ALA A C 1
ATOM 685 O O . ALA A 1 87 ? -18.986 4.340 13.495 1.00 82.56 87 ALA A O 1
ATO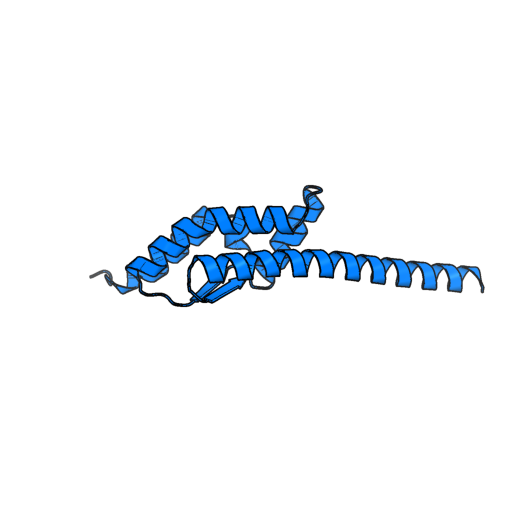M 686 N N . GLY A 1 88 ? -18.643 2.135 13.732 1.00 81.31 88 GLY A N 1
ATOM 687 C CA . GLY A 1 88 ? -19.607 1.718 12.706 1.00 81.31 88 GLY A CA 1
ATOM 688 C C . GLY A 1 88 ? -19.237 2.178 11.294 1.00 81.31 88 GLY A C 1
ATOM 689 O O . GLY A 1 88 ? -20.107 2.523 10.501 1.00 81.31 88 GLY A O 1
ATOM 690 N N . ILE A 1 89 ? -17.940 2.255 10.994 1.00 82.94 89 ILE A N 1
ATOM 691 C CA . ILE A 1 89 ? -17.440 2.821 9.737 1.00 82.94 89 ILE A CA 1
ATOM 692 C C . ILE A 1 89 ? -17.483 1.796 8.619 1.00 82.94 89 ILE A C 1
ATOM 694 O O . ILE A 1 89 ? -16.958 0.699 8.761 1.00 82.94 89 ILE A O 1
ATOM 698 N N . GLU A 1 90 ? -18.013 2.210 7.472 1.00 87.62 90 GLU A N 1
ATOM 699 C CA . GLU A 1 90 ? -18.154 1.359 6.286 1.00 87.62 90 GLU A CA 1
ATOM 700 C C . GLU A 1 90 ? -17.092 1.624 5.204 1.00 87.62 90 GLU A C 1
ATOM 702 O O . GLU A 1 90 ? -17.076 0.939 4.178 1.00 87.62 90 GLU A O 1
ATOM 707 N N . SER A 1 91 ? -16.219 2.625 5.387 1.00 91.94 91 SER A N 1
ATOM 708 C CA . SER A 1 91 ? -15.177 2.963 4.410 1.00 91.94 91 SER A CA 1
ATOM 709 C C . SER A 1 91 ? -13.897 3.556 5.004 1.00 91.94 91 SER A C 1
ATOM 711 O O . SER A 1 91 ? -13.964 4.502 5.793 1.00 91.94 91 SER A O 1
ATOM 713 N N . PHE A 1 92 ? -12.741 3.101 4.519 1.00 94.06 92 PHE A N 1
ATOM 714 C CA . PHE A 1 92 ? -11.417 3.643 4.827 1.00 94.06 92 PHE A CA 1
ATOM 715 C C . PHE A 1 92 ? -10.681 4.099 3.562 1.00 94.06 92 PHE A C 1
ATOM 717 O O . PHE A 1 92 ? -10.707 3.414 2.542 1.00 94.06 92 PHE A O 1
ATOM 724 N N . ILE A 1 93 ? -9.992 5.239 3.661 1.00 95.44 93 ILE A N 1
ATOM 725 C CA . ILE A 1 93 ? -9.031 5.714 2.658 1.00 95.44 93 ILE A CA 1
ATOM 726 C C . ILE A 1 93 ? -7.647 5.623 3.291 1.00 95.44 93 ILE A C 1
ATOM 728 O O . ILE A 1 93 ? -7.433 6.175 4.373 1.00 95.44 93 ILE A O 1
ATOM 732 N N . ILE A 1 94 ? -6.752 4.895 2.637 1.00 96.38 94 ILE A N 1
ATOM 733 C CA . ILE A 1 94 ? -5.377 4.649 3.064 1.00 96.38 94 ILE A CA 1
ATOM 734 C C . ILE A 1 94 ? -4.469 5.521 2.196 1.00 96.38 94 ILE A C 1
ATOM 736 O O . ILE A 1 94 ? -4.537 5.423 0.973 1.00 96.38 94 ILE A O 1
ATOM 740 N N . ASN A 1 95 ? -3.662 6.372 2.826 1.00 97.25 95 ASN A N 1
ATOM 741 C CA . ASN A 1 95 ? -2.726 7.289 2.172 1.00 97.25 95 ASN A CA 1
ATOM 742 C C . ASN A 1 95 ? -1.264 6.906 2.472 1.00 97.25 95 ASN A C 1
ATOM 744 O O . ASN A 1 95 ? -0.994 5.934 3.181 1.00 97.25 95 ASN A O 1
ATOM 748 N N . ASP A 1 96 ? -0.321 7.675 1.941 1.00 97.44 96 ASP A N 1
ATOM 749 C CA . ASP A 1 96 ? 1.121 7.551 2.181 1.00 97.44 96 ASP A CA 1
ATOM 750 C C . ASP A 1 96 ? 1.522 7.480 3.670 1.00 97.44 96 ASP A C 1
ATOM 752 O O . ASP A 1 96 ? 2.428 6.723 4.033 1.00 97.44 96 ASP A O 1
ATOM 756 N N . GLU A 1 97 ? 0.835 8.206 4.560 1.00 96.94 97 GLU A N 1
ATOM 757 C CA . GLU A 1 97 ? 1.064 8.149 6.015 1.00 96.94 97 GLU A CA 1
ATOM 758 C C . GLU A 1 97 ? 0.861 6.726 6.551 1.00 96.94 97 GLU A C 1
ATOM 760 O O . GLU A 1 97 ? 1.652 6.255 7.360 1.00 96.94 97 GLU A O 1
ATOM 765 N N . ALA A 1 98 ? -0.136 5.987 6.063 1.00 95.62 98 ALA A N 1
ATOM 766 C CA . ALA A 1 98 ? -0.386 4.617 6.507 1.00 95.62 98 ALA A CA 1
ATOM 767 C C . ALA A 1 98 ? 0.740 3.634 6.136 1.00 95.62 98 ALA A C 1
ATOM 769 O O . ALA A 1 98 ? 0.883 2.588 6.773 1.00 95.62 98 ALA A O 1
ATOM 770 N N . VAL A 1 99 ? 1.532 3.967 5.115 1.00 96.12 99 VAL A N 1
ATOM 771 C CA . VAL A 1 99 ? 2.652 3.157 4.623 1.00 96.12 99 VAL A CA 1
ATOM 772 C C . VAL A 1 99 ? 3.969 3.584 5.284 1.00 96.12 99 VAL A C 1
ATOM 774 O O . VAL A 1 99 ? 4.789 2.737 5.641 1.00 96.12 99 VAL A O 1
ATOM 777 N N . SER A 1 100 ? 4.174 4.891 5.467 1.00 95.00 100 SER A N 1
ATOM 778 C CA . SER A 1 100 ? 5.413 5.479 5.999 1.00 95.00 100 SER A CA 1
ATOM 779 C C . SER A 1 100 ? 5.438 5.603 7.530 1.00 95.00 100 SER A C 1
ATOM 781 O O . SER A 1 100 ? 6.488 5.404 8.141 1.00 95.00 100 SER A O 1
ATOM 783 N N . ASP A 1 101 ? 4.293 5.872 8.160 1.00 95.00 101 ASP A N 1
ATOM 784 C CA . ASP A 1 101 ? 4.106 6.002 9.610 1.00 95.00 101 ASP A CA 1
ATOM 785 C C . ASP A 1 101 ? 2.719 5.484 10.032 1.00 95.00 101 ASP A C 1
ATOM 787 O O . ASP A 1 101 ? 1.801 6.207 10.439 1.00 95.00 101 ASP A O 1
ATOM 791 N N . MET A 1 102 ? 2.570 4.166 9.928 1.00 91.06 102 MET A N 1
ATOM 792 C CA . MET A 1 102 ? 1.322 3.475 10.231 1.00 91.06 102 MET A CA 1
ATOM 793 C C . MET A 1 102 ? 0.812 3.732 11.658 1.00 91.06 102 MET A C 1
ATOM 795 O O . MET A 1 102 ? -0.399 3.805 11.884 1.00 91.06 102 MET A O 1
ATOM 799 N N . GLU A 1 103 ? 1.714 3.840 12.637 1.00 89.12 103 GLU A N 1
ATOM 800 C CA . GLU A 1 103 ? 1.325 4.076 14.027 1.00 89.12 103 GLU A CA 1
ATOM 801 C C . GLU A 1 103 ? 0.634 5.435 14.160 1.00 89.12 103 GLU A C 1
ATOM 803 O O . GLU A 1 103 ? -0.441 5.534 14.763 1.00 89.12 103 GLU A O 1
ATOM 808 N N . ASN A 1 104 ? 1.203 6.477 13.552 1.00 93.06 104 ASN A N 1
ATOM 809 C CA . ASN A 1 104 ? 0.594 7.796 13.536 1.00 93.06 104 ASN A CA 1
ATOM 810 C C . ASN A 1 104 ? -0.732 7.807 12.755 1.00 93.06 104 ASN A C 1
ATOM 812 O O . ASN A 1 104 ? -1.727 8.317 13.277 1.00 93.06 104 ASN A O 1
ATOM 816 N N . PHE A 1 105 ? -0.797 7.157 11.587 1.00 93.88 105 PHE A N 1
ATOM 817 C CA . PHE A 1 105 ? -2.037 7.025 10.813 1.00 93.88 105 PHE A CA 1
ATOM 818 C C . PHE A 1 105 ? -3.178 6.414 11.646 1.00 93.88 105 PHE A C 1
ATOM 820 O O . PHE A 1 105 ? -4.248 7.015 11.788 1.00 93.88 105 PHE A O 1
ATOM 827 N N . VAL A 1 106 ? -2.951 5.249 12.269 1.00 88.12 106 VAL A N 1
ATOM 828 C CA . VAL A 1 106 ? -3.966 4.563 13.092 1.00 88.12 106 VAL A CA 1
ATOM 829 C C . VAL A 1 106 ? -4.337 5.400 14.318 1.00 88.12 106 VAL A C 1
ATOM 831 O O . VAL A 1 106 ? -5.517 5.510 14.658 1.00 88.12 106 VAL A O 1
ATOM 834 N N . ASN A 1 107 ? -3.365 6.052 14.962 1.00 88.19 107 ASN A N 1
ATOM 835 C CA . ASN A 1 107 ? -3.628 6.953 16.084 1.00 88.19 107 ASN A CA 1
ATOM 836 C C . ASN A 1 107 ? -4.509 8.143 15.678 1.00 88.19 107 ASN A C 1
ATOM 838 O O . ASN A 1 107 ? -5.412 8.531 16.427 1.00 88.19 107 ASN A O 1
ATOM 842 N N . ASN A 1 108 ? -4.273 8.727 14.505 1.00 89.44 108 ASN A N 1
ATOM 843 C CA . ASN A 1 108 ? -5.073 9.826 13.971 1.00 89.44 108 ASN A CA 1
ATOM 844 C C . ASN A 1 108 ? -6.478 9.357 13.590 1.00 89.44 108 ASN A C 1
ATOM 846 O O . ASN A 1 108 ? -7.456 10.040 13.909 1.00 89.44 108 ASN A O 1
ATOM 850 N N . LEU A 1 109 ? -6.593 8.160 13.014 1.00 87.25 109 LEU A N 1
ATOM 851 C CA . LEU A 1 109 ? -7.864 7.508 12.720 1.00 87.25 109 LEU A CA 1
ATOM 852 C C . LEU A 1 109 ? -8.690 7.307 13.999 1.00 87.25 109 LEU A C 1
ATOM 854 O O . LEU A 1 109 ? -9.830 7.760 14.084 1.00 87.25 109 LEU A O 1
ATOM 858 N N . ILE A 1 110 ? -8.089 6.725 15.040 1.00 83.25 110 ILE A N 1
ATOM 859 C CA . ILE A 1 110 ? -8.722 6.539 16.351 1.00 83.25 110 ILE A CA 1
ATOM 860 C C . ILE A 1 110 ? -9.152 7.891 16.933 1.00 83.25 110 ILE A C 1
ATOM 862 O O . ILE A 1 110 ? -10.313 8.062 17.290 1.00 83.25 110 ILE A O 1
ATOM 866 N N . LYS A 1 111 ? -8.269 8.897 16.987 1.00 85.12 111 LYS A N 1
ATOM 867 C CA . LYS A 1 111 ? -8.620 10.229 17.521 1.00 85.12 111 LYS A CA 1
ATOM 868 C C . LYS A 1 111 ? -9.785 10.868 16.771 1.00 85.12 111 LYS A C 1
ATOM 870 O O . LYS A 1 111 ? -10.646 11.476 17.407 1.00 85.12 111 LYS A O 1
ATOM 875 N N . LYS A 1 112 ? -9.803 10.749 15.440 1.00 83.50 112 LYS A N 1
ATOM 876 C CA . LYS A 1 112 ? -10.853 11.302 14.579 1.00 83.50 112 LYS A CA 1
ATOM 877 C C . LYS A 1 112 ? -12.218 10.725 14.938 1.00 83.50 112 LYS A C 1
ATOM 879 O O . LYS A 1 112 ? -13.171 11.490 15.050 1.00 83.50 112 LYS A O 1
ATOM 884 N N . TYR A 1 113 ? -12.298 9.418 15.162 1.00 76.00 113 TYR A N 1
ATOM 885 C CA . TYR A 1 113 ? -13.573 8.757 15.424 1.00 76.00 113 TYR A CA 1
ATOM 886 C C . TYR A 1 113 ? -13.971 8.746 16.904 1.00 76.00 113 TYR A C 1
ATOM 888 O O . TYR A 1 113 ? -15.152 8.839 17.210 1.00 76.00 113 TYR A O 1
ATOM 896 N N . TYR A 1 114 ? -13.017 8.775 17.838 1.00 69.88 114 TYR A N 1
ATOM 897 C CA . TYR A 1 114 ? -13.325 8.809 19.276 1.00 69.88 114 TYR A CA 1
ATOM 898 C C . TYR A 1 114 ? -13.668 10.210 19.790 1.00 69.88 114 TYR A C 1
ATOM 900 O O . TYR A 1 114 ? -14.459 10.343 20.720 1.00 69.88 114 TYR A O 1
ATOM 908 N N . ARG A 1 115 ? -13.128 11.282 19.188 1.00 60.66 115 ARG A N 1
ATOM 909 C CA . ARG A 1 115 ? -13.546 12.655 19.540 1.00 60.66 115 ARG A CA 1
ATOM 910 C C . ARG A 1 115 ? -14.999 12.954 19.168 1.00 60.66 115 ARG A C 1
ATOM 912 O O . ARG A 1 115 ? -15.539 13.937 19.663 1.00 60.66 115 ARG A O 1
ATOM 919 N N . GLN A 1 116 ? -15.624 12.142 18.314 1.00 55.09 116 GLN A N 1
ATOM 920 C CA . GLN A 1 116 ? -17.031 12.313 17.952 1.00 55.09 116 GLN A CA 1
ATOM 921 C C . GLN A 1 116 ? -17.996 11.758 19.014 1.00 55.09 116 GLN A C 1
ATOM 923 O O . GLN A 1 116 ? -19.116 12.250 19.096 1.00 55.09 116 GLN A O 1
ATOM 928 N N . GLU A 1 117 ? -17.567 10.825 19.876 1.00 49.28 117 GLU A N 1
ATOM 929 C CA . GLU A 1 117 ? -18.413 10.284 20.958 1.00 49.28 117 GLU A CA 1
ATOM 930 C C . GLU A 1 117 ? -18.340 11.087 22.267 1.00 49.28 117 GLU A C 1
ATOM 932 O O . GLU A 1 117 ? -19.275 11.055 23.064 1.00 49.28 117 GLU A O 1
ATOM 937 N N . TYR A 1 118 ? -17.268 11.857 22.480 1.00 49.59 118 TYR A N 1
ATOM 938 C CA . TYR A 1 118 ? -17.109 12.720 23.654 1.00 49.59 118 TYR A CA 1
ATOM 939 C C . TYR A 1 118 ? -16.561 14.091 23.238 1.00 49.59 118 TYR A C 1
ATOM 941 O O . TYR A 1 118 ? -15.340 14.291 23.253 1.00 49.59 118 TYR A O 1
ATOM 949 N N . PRO A 1 119 ? -17.423 15.059 22.866 1.00 44.72 119 PRO A N 1
ATOM 950 C CA . PRO A 1 119 ? -16.983 16.443 22.773 1.00 44.72 119 PRO A CA 1
ATOM 951 C C . PRO A 1 119 ? -16.443 16.863 24.144 1.00 44.72 119 PRO A C 1
ATOM 953 O O . PRO A 1 119 ? -17.078 16.631 25.172 1.00 44.72 119 PRO A O 1
ATOM 956 N N . ALA A 1 120 ? -15.231 17.421 24.158 1.00 54.28 120 ALA A N 1
ATOM 957 C CA . ALA A 1 120 ? -14.637 17.975 25.365 1.00 54.28 120 ALA A CA 1
ATOM 958 C C . ALA A 1 120 ? -15.602 19.018 25.956 1.00 54.28 120 ALA A C 1
ATOM 960 O O . ALA A 1 120 ? -15.914 20.003 25.286 1.00 54.28 120 ALA A O 1
ATOM 961 N N . ASN A 1 121 ? -16.097 18.742 27.166 1.00 44.50 121 ASN A N 1
ATOM 962 C CA . ASN A 1 121 ? -16.863 19.690 27.977 1.00 44.50 121 ASN A CA 1
ATOM 963 C C . ASN A 1 121 ? -16.000 20.886 28.382 1.00 44.50 121 ASN A C 1
ATOM 965 O O . ASN A 1 121 ? -14.813 20.660 28.716 1.00 44.50 121 ASN A O 1
#

Radius of gyration: 19.25 Å; Cα contacts (8 Å, |Δi|>4): 112; chains: 1; bounding box: 41×29×68 Å

Foldseek 3Di:
DVVVVVVVVVVVVVVVVVVVVLVVLLVLLVVLQVVLCVVLVAAEEEPPQNSVLLVVVCVVVVHRSNVLSNVLSVVCSVLVSVLCVPQVDRYDYHHNCSSVPVVVVSVVSCCVRVCVVDPDD

Secondary structure (DSSP, 8-state):
-HHHHHHHHHHHHHHHHHHHHHHHHHHHHHHHHHHHHHHHTSEEEE-HHHHHHHHHHHHHHT--HHHHHHHHHHHHHHHHHHHHHHH---EEEE-HHHHH-HHHHHHHHHHHHHTTTS---

Nearest PDB structures (foldseek):
  6vfx-assembly1_E  TM=7.153E-01  e=5.397E-02  Neisseria meningitidis
  6vfs-assembly1_F  TM=7.180E-01  e=1.347E-01  Neisseria meningitidis
  8e8q-assembly1_F  TM=7.558E-01  e=5.013E-01  Escherichia coli
  6vfx-assembly1_B  TM=6.574E-01  e=2.674E-01  Neisseria meningitidis
  6vfs-assembly1_D  TM=6.338E-01  e=4.472E-01  Neisseria meningitidis

Sequence (121 aa):
MDIIAALYLKNISDINTALDDFKEMYDQVKVEEAALADKLEVKVSFDESAVDEIIRQAIEKDQEAGPLALEVAKKLEYGLNLVRDRAGIESFIINDEAVSDMENFVNNLIKKYYRQEYPAN

Mean predicted aligned error: 5.82 Å

Solvent-accessible surface area (backbone atoms only — not comparable to full-atom values): 6529 Å² total; per-residue (Å²): 112,67,69,61,53,52,52,53,53,47,53,51,50,54,49,50,50,52,50,53,52,50,48,52,40,51,52,34,36,50,52,38,34,52,52,47,17,64,74,65,76,32,49,48,42,67,38,71,53,24,50,51,46,43,47,50,51,14,62,77,66,77,46,62,27,37,66,52,35,42,52,45,43,62,67,44,46,63,56,51,50,57,46,29,77,71,67,72,56,60,67,48,81,39,40,36,51,46,71,79,41,41,69,60,39,48,52,50,52,49,51,63,58,54,48,71,80,52,72,86,128